Protein AF-A0A140PVM2-F1 (afdb_monomer)

Structure (mmCIF, N/CA/C/O backbone):
data_AF-A0A140PVM2-F1
#
_entry.id   AF-A0A140PVM2-F1
#
loop_
_atom_site.group_PDB
_atom_site.id
_atom_site.type_symbol
_atom_site.label_atom_id
_atom_site.label_alt_id
_atom_site.label_comp_id
_atom_site.label_asym_id
_atom_site.label_entity_id
_atom_site.label_seq_id
_atom_site.pdbx_PDB_ins_code
_atom_site.Cartn_x
_atom_site.Cartn_y
_atom_site.Cartn_z
_atom_site.occupancy
_atom_site.B_iso_or_equiv
_atom_site.auth_seq_id
_atom_site.auth_comp_id
_atom_site.auth_asym_id
_atom_site.auth_atom_id
_atom_site.pdbx_PDB_model_num
ATOM 1 N N . MET A 1 1 ? 27.399 8.349 -6.272 1.00 63.31 1 MET A N 1
ATOM 2 C CA . MET A 1 1 ? 26.412 8.262 -7.373 1.00 63.31 1 MET A CA 1
ATOM 3 C C . MET A 1 1 ? 26.496 6.940 -8.132 1.00 63.31 1 MET A C 1
ATOM 5 O O . MET A 1 1 ? 25.490 6.251 -8.149 1.00 63.31 1 MET A O 1
ATOM 9 N N . ARG A 1 2 ? 27.675 6.513 -8.618 1.00 79.81 2 ARG A N 1
ATOM 10 C CA . ARG A 1 2 ? 27.872 5.263 -9.391 1.00 79.81 2 ARG A CA 1
ATOM 11 C C . ARG A 1 2 ? 27.213 3.993 -8.801 1.00 79.81 2 ARG A C 1
ATOM 13 O O . ARG A 1 2 ? 26.558 3.259 -9.525 1.00 79.81 2 ARG A O 1
ATOM 20 N N . MET A 1 3 ? 27.289 3.792 -7.482 1.00 91.31 3 MET A N 1
ATOM 21 C CA . MET A 1 3 ? 26.720 2.605 -6.817 1.00 91.31 3 MET A CA 1
ATOM 22 C C . MET A 1 3 ? 25.186 2.499 -6.919 1.00 91.31 3 MET A C 1
ATOM 24 O O . MET A 1 3 ? 24.664 1.397 -7.037 1.00 91.31 3 MET A O 1
ATOM 28 N N . LYS A 1 4 ? 24.447 3.622 -6.887 1.00 89.31 4 LYS A N 1
ATOM 29 C CA . LYS A 1 4 ? 22.975 3.600 -7.000 1.00 89.31 4 LYS A CA 1
ATOM 30 C C . LYS A 1 4 ? 22.557 3.147 -8.401 1.00 89.31 4 LYS A C 1
ATOM 32 O O . LYS A 1 4 ? 21.682 2.303 -8.533 1.00 89.31 4 LYS A O 1
ATOM 37 N N . GLU A 1 5 ? 23.205 3.686 -9.430 1.00 91.44 5 GLU A N 1
ATOM 38 C CA . GLU A 1 5 ? 22.940 3.342 -10.832 1.00 91.44 5 GLU A CA 1
ATOM 39 C C . GLU A 1 5 ? 23.279 1.877 -11.131 1.00 91.44 5 GLU A C 1
ATOM 41 O O . GLU A 1 5 ? 22.499 1.179 -11.773 1.00 91.44 5 GLU A O 1
ATOM 46 N N . GLU A 1 6 ? 24.419 1.389 -10.634 1.00 93.50 6 GLU A N 1
ATOM 47 C CA . GLU A 1 6 ? 24.801 -0.024 -10.751 1.00 93.50 6 GLU A CA 1
ATOM 48 C C . GLU A 1 6 ? 23.788 -0.938 -10.054 1.00 93.50 6 GLU A C 1
ATOM 50 O O . GLU A 1 6 ? 23.370 -1.946 -10.623 1.00 93.50 6 GLU A O 1
ATOM 55 N N . PHE A 1 7 ? 23.332 -0.558 -8.859 1.00 92.19 7 PHE A N 1
ATOM 56 C CA . PHE A 1 7 ? 22.319 -1.309 -8.126 1.00 92.19 7 PHE A CA 1
ATOM 57 C C . PHE A 1 7 ? 20.985 -1.370 -8.880 1.00 92.19 7 PHE A C 1
ATOM 59 O O . PHE A 1 7 ? 20.375 -2.434 -8.970 1.00 92.19 7 PHE A O 1
ATOM 66 N N . LEU A 1 8 ? 20.549 -0.258 -9.476 1.00 92.38 8 LEU A N 1
ATOM 67 C CA . LEU A 1 8 ? 19.325 -0.221 -10.277 1.00 92.38 8 LEU A CA 1
ATOM 68 C C . LEU A 1 8 ? 19.425 -1.102 -11.518 1.00 92.38 8 LEU A C 1
ATOM 70 O O . LEU A 1 8 ? 18.510 -1.879 -11.765 1.00 92.38 8 LEU A O 1
ATOM 74 N N . LYS A 1 9 ? 20.561 -1.081 -12.224 1.00 91.50 9 LYS A N 1
ATOM 75 C CA . LYS A 1 9 ? 20.811 -1.997 -13.349 1.00 91.50 9 LYS A CA 1
ATOM 76 C C . LYS A 1 9 ? 20.754 -3.463 -12.921 1.00 91.50 9 LYS A C 1
ATOM 78 O O . LYS A 1 9 ? 20.208 -4.296 -13.640 1.00 91.50 9 LYS A O 1
ATOM 83 N N . MET A 1 10 ? 21.291 -3.799 -11.744 1.00 92.38 10 MET A N 1
ATOM 84 C CA . MET A 1 10 ? 21.185 -5.160 -11.206 1.00 92.38 10 MET A CA 1
ATOM 85 C C . MET A 1 10 ? 19.734 -5.551 -10.910 1.00 92.38 10 MET A C 1
ATOM 87 O O . MET A 1 10 ? 19.339 -6.682 -11.196 1.00 92.38 10 MET A O 1
ATOM 91 N N . LEU A 1 11 ? 18.936 -4.634 -10.358 1.00 90.81 11 LEU A N 1
ATOM 92 C CA . LEU A 1 11 ? 17.517 -4.874 -10.101 1.00 90.81 11 LEU A CA 1
ATOM 93 C C . LEU A 1 11 ? 16.705 -5.004 -11.393 1.00 90.81 11 LEU A C 1
ATOM 95 O O . LEU A 1 11 ? 15.849 -5.880 -11.470 1.00 90.81 11 LEU A O 1
ATOM 99 N N . GLU A 1 12 ? 16.985 -4.191 -12.412 1.00 90.00 12 GLU A N 1
ATOM 100 C CA . GLU A 1 12 ? 16.391 -4.335 -13.746 1.00 90.00 12 GLU A CA 1
ATOM 101 C C . GLU A 1 12 ? 16.702 -5.715 -14.335 1.00 90.00 12 GLU A C 1
ATOM 103 O O . GLU A 1 12 ? 15.783 -6.430 -14.731 1.00 90.00 12 GLU A O 1
ATOM 108 N N . GLY A 1 13 ? 17.965 -6.150 -14.280 1.00 90.50 13 GLY A N 1
ATOM 109 C CA . GLY A 1 13 ? 18.355 -7.482 -14.746 1.00 90.50 13 GLY A CA 1
ATOM 110 C C . GLY A 1 13 ? 17.702 -8.627 -13.958 1.00 90.50 13 GLY A C 1
ATOM 111 O O . GLY A 1 13 ? 17.383 -9.672 -14.527 1.00 90.50 13 GLY A O 1
ATOM 112 N N . LEU A 1 14 ? 17.466 -8.457 -12.652 1.00 88.50 14 LEU A N 1
ATOM 113 C CA . LEU A 1 14 ? 16.717 -9.431 -11.848 1.00 88.50 14 LEU A CA 1
ATOM 114 C C . LEU A 1 14 ? 15.243 -9.484 -12.267 1.00 88.50 14 LEU A C 1
ATOM 116 O O . LEU A 1 14 ? 14.683 -10.563 -12.442 1.00 88.50 14 LEU A O 1
ATOM 120 N N . ASN A 1 15 ? 14.633 -8.320 -12.445 1.00 85.94 15 ASN A N 1
ATOM 121 C CA . ASN A 1 15 ? 13.243 -8.161 -12.843 1.00 85.94 15 ASN A CA 1
ATOM 122 C C . ASN A 1 15 ? 12.966 -8.800 -14.214 1.00 85.94 15 ASN A C 1
ATOM 124 O O . ASN A 1 15 ? 11.992 -9.544 -14.359 1.00 85.94 15 ASN A O 1
ATOM 128 N N . GLU A 1 16 ? 13.869 -8.611 -15.181 1.00 84.31 16 GLU A N 1
ATOM 129 C CA . GLU A 1 16 ? 13.813 -9.260 -16.497 1.00 84.31 16 GLU A CA 1
ATOM 130 C C . GLU A 1 16 ? 13.868 -10.789 -16.395 1.00 84.31 16 GLU A C 1
ATOM 132 O O . GLU A 1 16 ? 13.062 -11.469 -17.027 1.00 84.31 16 GLU A O 1
ATOM 137 N N . LYS A 1 17 ? 14.738 -11.342 -15.535 1.00 87.12 17 LYS A N 1
ATOM 138 C CA . LYS A 1 17 ? 14.785 -12.794 -15.271 1.00 87.12 17 LYS A CA 1
ATOM 139 C C . LYS A 1 17 ? 13.492 -13.346 -14.672 1.00 87.12 17 LYS A C 1
ATOM 141 O O . LYS A 1 17 ? 13.237 -14.539 -14.787 1.00 87.12 17 LYS A O 1
ATOM 146 N N . THR A 1 18 ? 12.707 -12.501 -14.010 1.00 82.12 18 THR A N 1
ATOM 147 C CA . THR A 1 18 ? 11.402 -12.865 -13.436 1.00 82.12 18 THR A CA 1
ATOM 148 C C . THR A 1 18 ? 10.217 -12.505 -14.334 1.00 82.12 18 THR A C 1
ATOM 150 O O . THR A 1 18 ? 9.086 -12.539 -13.859 1.00 82.12 18 THR A O 1
ATOM 153 N N . GLU A 1 19 ? 10.463 -12.134 -15.598 1.00 81.06 19 GLU A N 1
ATOM 154 C CA . GLU A 1 19 ? 9.437 -11.723 -16.576 1.00 81.06 19 GLU A CA 1
ATOM 155 C C . GLU A 1 19 ? 8.602 -10.507 -16.123 1.00 81.06 19 GLU A C 1
ATOM 157 O O . GLU A 1 19 ? 7.461 -10.307 -16.535 1.00 81.06 19 GLU A O 1
ATOM 162 N N . ARG A 1 20 ? 9.177 -9.651 -15.271 1.00 77.00 20 ARG A N 1
ATOM 163 C CA . ARG A 1 20 ? 8.506 -8.486 -14.680 1.00 77.00 20 ARG A CA 1
ATOM 164 C C . ARG A 1 20 ? 9.208 -7.209 -15.107 1.00 77.00 20 ARG A C 1
ATOM 166 O O . ARG A 1 20 ? 10.132 -6.763 -14.444 1.00 77.00 20 ARG A O 1
ATOM 173 N N . LYS A 1 21 ? 8.776 -6.570 -16.194 1.00 81.56 21 LYS A N 1
ATOM 174 C CA . LYS A 1 21 ? 9.356 -5.281 -16.603 1.00 81.56 21 LYS A CA 1
ATOM 175 C C . LYS A 1 21 ? 8.687 -4.113 -15.876 1.00 81.56 21 LYS A C 1
ATOM 177 O O . LYS A 1 21 ? 7.662 -3.610 -16.316 1.00 81.56 21 LYS A O 1
ATOM 182 N N . ILE A 1 22 ? 9.297 -3.650 -14.789 1.00 83.81 22 ILE A N 1
ATOM 183 C CA . ILE A 1 22 ? 8.784 -2.516 -14.010 1.00 83.81 22 ILE A CA 1
ATOM 184 C C . ILE A 1 22 ? 9.184 -1.200 -14.684 1.00 83.81 22 ILE A C 1
ATOM 186 O O . ILE A 1 22 ? 10.352 -0.808 -14.669 1.00 83.81 22 ILE A O 1
ATOM 190 N N . LYS A 1 23 ? 8.211 -0.491 -15.261 1.00 80.31 23 LYS A N 1
ATOM 191 C CA . LYS A 1 23 ? 8.410 0.895 -15.708 1.00 80.31 23 LYS A CA 1
ATOM 192 C C . LYS A 1 23 ? 8.599 1.788 -14.477 1.00 80.31 23 LYS A C 1
ATOM 194 O O . LYS A 1 23 ? 7.878 1.628 -13.499 1.00 80.31 23 LYS A O 1
ATOM 199 N N . LYS A 1 24 ? 9.549 2.731 -14.533 1.00 88.44 24 LYS A N 1
ATOM 200 C CA . LYS A 1 24 ? 9.883 3.636 -13.412 1.00 88.44 24 LYS A CA 1
ATOM 201 C C . LYS A 1 24 ? 10.225 2.876 -12.115 1.00 88.44 24 LYS A C 1
ATOM 203 O O . LYS A 1 24 ? 9.663 3.126 -11.052 1.00 88.44 24 LYS A O 1
ATOM 208 N N . LEU A 1 25 ? 11.164 1.932 -12.210 1.00 90.06 25 LEU A N 1
ATOM 209 C CA . LEU A 1 25 ? 11.584 1.074 -11.096 1.00 90.06 25 LEU A CA 1
ATOM 210 C C . LEU A 1 25 ? 11.949 1.856 -9.824 1.00 90.06 25 LEU A C 1
ATOM 212 O O . LEU A 1 25 ? 11.562 1.454 -8.730 1.00 90.06 25 LEU A O 1
ATOM 216 N N . GLU A 1 26 ? 12.665 2.972 -9.959 1.00 92.94 26 GLU A N 1
ATOM 217 C CA . GLU A 1 26 ? 13.020 3.829 -8.822 1.00 92.94 26 GLU A CA 1
ATOM 218 C C . GLU A 1 26 ? 11.791 4.344 -8.068 1.00 92.94 26 GLU A C 1
ATOM 220 O O . GLU A 1 26 ? 11.717 4.198 -6.847 1.00 92.94 26 GLU A O 1
ATOM 225 N N . ASP A 1 27 ? 10.814 4.887 -8.796 1.00 94.50 27 ASP A N 1
ATOM 226 C CA . ASP A 1 27 ? 9.569 5.412 -8.230 1.00 94.50 27 ASP A CA 1
ATOM 227 C C . ASP A 1 27 ? 8.776 4.302 -7.540 1.00 94.50 27 ASP A C 1
ATOM 229 O O . ASP A 1 27 ? 8.212 4.504 -6.464 1.00 94.50 27 ASP A O 1
ATOM 233 N N . PHE A 1 28 ? 8.784 3.097 -8.115 1.00 93.69 28 PHE A N 1
ATOM 234 C CA . PHE A 1 28 ? 8.136 1.940 -7.513 1.00 93.69 28 PHE A CA 1
ATOM 235 C C . PHE A 1 28 ? 8.815 1.481 -6.219 1.00 93.69 28 PHE A C 1
ATOM 237 O O . PHE A 1 28 ? 8.138 1.225 -5.222 1.00 93.69 28 PHE A O 1
ATOM 244 N N . ILE A 1 29 ? 10.149 1.432 -6.187 1.00 93.75 29 ILE A N 1
ATOM 245 C C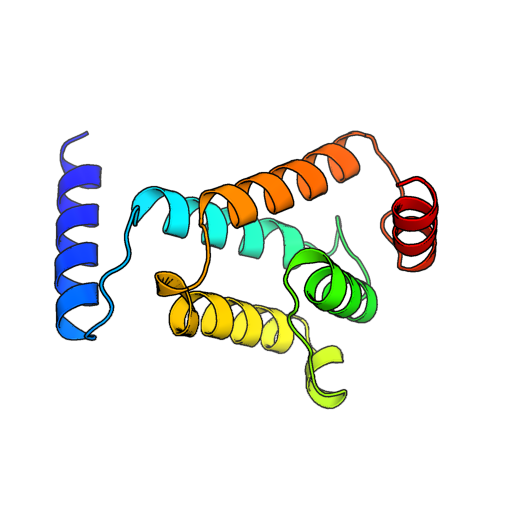A . ILE A 1 29 ? 10.909 1.134 -4.963 1.00 93.75 29 ILE A CA 1
ATOM 246 C C . ILE A 1 29 ? 10.621 2.193 -3.895 1.00 93.75 29 ILE A C 1
ATOM 248 O O . ILE A 1 29 ? 10.394 1.856 -2.730 1.00 93.75 29 ILE A O 1
ATOM 252 N N . PHE A 1 30 ? 10.596 3.467 -4.290 1.00 95.81 30 PHE A N 1
ATOM 253 C CA . PHE A 1 30 ? 10.289 4.573 -3.393 1.00 95.81 30 PHE A CA 1
ATOM 254 C C . PHE A 1 30 ? 8.865 4.472 -2.827 1.00 95.81 30 PHE A C 1
ATOM 256 O O . PHE A 1 30 ? 8.672 4.590 -1.610 1.00 95.81 30 PHE A O 1
ATOM 263 N N . PHE A 1 31 ? 7.880 4.169 -3.676 1.00 97.06 31 PHE A N 1
ATOM 264 C CA . PHE A 1 31 ? 6.504 3.896 -3.269 1.00 97.06 31 PHE A CA 1
ATOM 265 C C . PHE A 1 31 ? 6.436 2.749 -2.256 1.00 97.06 31 PHE A C 1
ATOM 267 O O . PHE A 1 31 ? 5.912 2.943 -1.160 1.00 97.06 31 PHE A O 1
ATOM 274 N N . LEU A 1 32 ? 7.005 1.579 -2.572 1.00 96.69 32 LEU A N 1
ATOM 275 C CA . LEU A 1 32 ? 6.963 0.407 -1.692 1.00 96.69 32 LEU A CA 1
ATOM 276 C C . LEU A 1 32 ? 7.632 0.674 -0.342 1.00 96.69 32 LEU A C 1
ATOM 278 O O . LEU A 1 32 ? 7.094 0.294 0.700 1.00 96.69 32 LEU A O 1
ATOM 282 N N . GLY A 1 33 ? 8.780 1.355 -0.345 1.00 97.00 33 GLY A N 1
ATOM 283 C CA . GLY A 1 33 ? 9.476 1.739 0.881 1.00 97.00 33 GLY A CA 1
ATOM 284 C C . GLY A 1 33 ? 8.631 2.671 1.751 1.00 97.00 33 GLY A C 1
ATOM 285 O O . GLY A 1 33 ? 8.531 2.476 2.965 1.00 97.00 33 GLY A O 1
ATOM 286 N N . THR A 1 34 ? 7.967 3.648 1.137 1.00 97.12 34 THR A N 1
ATOM 287 C CA . THR A 1 34 ? 7.083 4.592 1.835 1.00 97.12 34 THR A CA 1
ATOM 288 C C . THR A 1 34 ? 5.828 3.893 2.364 1.00 97.12 34 THR A C 1
ATOM 290 O O . THR A 1 34 ? 5.483 4.043 3.538 1.00 97.12 34 THR A O 1
ATOM 293 N N . PHE A 1 35 ? 5.186 3.069 1.535 1.00 97.81 35 PHE A N 1
ATOM 294 C CA . PHE A 1 35 ? 4.019 2.257 1.876 1.00 97.81 35 PHE A CA 1
ATOM 295 C C . PHE A 1 35 ? 4.290 1.354 3.086 1.00 97.81 35 PHE A C 1
ATOM 297 O O . PHE A 1 35 ? 3.569 1.406 4.087 1.00 97.81 35 PHE A O 1
ATOM 304 N N . GLN A 1 36 ? 5.369 0.565 3.024 1.00 96.75 36 GLN A N 1
ATOM 305 C CA . GLN A 1 36 ? 5.788 -0.349 4.086 1.00 96.75 36 GLN A CA 1
ATOM 306 C C . GLN A 1 36 ? 6.017 0.414 5.396 1.00 96.75 36 GLN A C 1
ATOM 308 O O . GLN A 1 36 ? 5.510 0.009 6.443 1.00 96.75 36 GLN A O 1
ATOM 313 N N . ASN A 1 37 ? 6.750 1.531 5.354 1.00 95.44 37 ASN A N 1
ATOM 314 C CA . ASN A 1 37 ? 7.041 2.333 6.543 1.00 95.44 37 ASN A CA 1
ATOM 315 C C . ASN A 1 37 ? 5.777 2.938 7.166 1.00 95.44 37 ASN A C 1
ATOM 317 O O . ASN A 1 37 ? 5.614 2.890 8.385 1.00 95.44 37 ASN A O 1
ATOM 321 N N . TYR A 1 38 ? 4.865 3.466 6.348 1.00 95.06 38 TYR A N 1
ATOM 322 C CA . TYR A 1 38 ? 3.636 4.088 6.832 1.00 95.06 38 TYR A CA 1
ATOM 323 C C . TYR A 1 38 ? 2.701 3.068 7.494 1.00 95.06 38 TYR A C 1
ATOM 325 O O . TYR A 1 38 ? 2.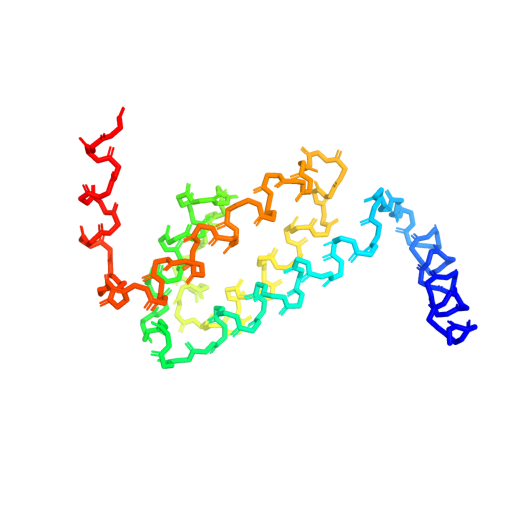364 3.197 8.673 1.00 95.06 38 TYR A O 1
ATOM 333 N N . PHE A 1 39 ? 2.329 2.006 6.773 1.00 95.81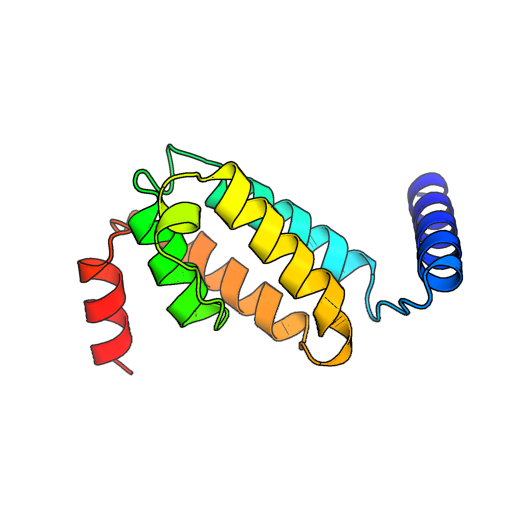 39 PHE A N 1
ATOM 334 C CA . PHE A 1 39 ? 1.325 1.054 7.253 1.00 95.81 39 PHE A CA 1
ATOM 335 C C . PHE A 1 39 ? 1.862 0.072 8.304 1.00 95.81 39 PHE A C 1
ATOM 337 O O . PHE A 1 39 ? 1.092 -0.444 9.120 1.00 95.81 39 PHE A O 1
ATOM 344 N N . SER A 1 40 ? 3.175 -0.176 8.360 1.00 95.31 40 SER A N 1
ATOM 345 C CA . SER A 1 40 ? 3.759 -0.970 9.452 1.00 95.31 40 SER A CA 1
ATOM 346 C C . SER A 1 40 ? 3.759 -0.220 10.788 1.00 95.31 40 SER A C 1
ATOM 348 O O . SER A 1 40 ? 3.641 -0.850 11.845 1.00 95.31 40 SER A O 1
ATOM 350 N N . ASN A 1 41 ? 3.793 1.115 10.771 1.00 92.81 41 ASN A N 1
ATOM 351 C CA . ASN A 1 41 ? 3.965 1.927 11.967 1.00 92.81 41 ASN A CA 1
ATOM 352 C C . ASN A 1 41 ? 2.693 1.997 12.836 1.00 92.81 41 ASN A C 1
ATOM 354 O O . ASN A 1 41 ? 1.710 2.672 12.526 1.00 92.81 41 ASN A O 1
ATOM 358 N N . LYS A 1 42 ? 2.733 1.331 13.997 1.00 90.62 42 LYS A N 1
ATOM 359 C CA . LYS A 1 42 ? 1.631 1.303 14.980 1.00 90.62 42 LYS A CA 1
ATOM 360 C C . LYS A 1 42 ? 1.328 2.654 15.631 1.00 90.62 42 LYS A C 1
ATOM 362 O O . LYS A 1 42 ? 0.252 2.805 16.205 1.00 90.62 42 LYS A O 1
ATOM 367 N N . LYS A 1 43 ? 2.258 3.614 15.573 1.00 88.69 43 LYS A N 1
ATOM 368 C CA . LYS A 1 43 ? 2.028 4.976 16.074 1.00 88.69 43 LYS A CA 1
ATOM 369 C C . LYS A 1 43 ? 1.158 5.795 15.121 1.00 88.69 43 LYS A C 1
ATOM 371 O O . LYS A 1 43 ? 0.468 6.688 15.596 1.00 88.69 43 LYS A O 1
ATOM 376 N N . LEU A 1 44 ? 1.179 5.478 13.823 1.00 88.06 44 LEU A N 1
ATOM 377 C CA . LEU A 1 44 ? 0.366 6.160 12.812 1.00 88.06 44 LEU A CA 1
ATOM 378 C C . LEU A 1 44 ? -1.020 5.521 12.728 1.00 88.06 44 LEU A C 1
ATOM 380 O O . LEU A 1 44 ? -2.024 6.191 12.938 1.00 88.06 44 LEU A O 1
ATOM 384 N N . ILE A 1 45 ? -1.069 4.200 12.525 1.00 89.62 45 ILE A N 1
ATOM 385 C CA . ILE A 1 45 ? -2.325 3.448 12.447 1.00 89.62 45 ILE A CA 1
ATOM 386 C C . ILE A 1 45 ? -2.295 2.320 13.473 1.00 89.62 45 ILE A C 1
ATOM 388 O O . ILE A 1 45 ? -1.459 1.412 13.403 1.00 89.62 45 ILE A O 1
ATOM 392 N N . LYS A 1 46 ? -3.217 2.356 14.439 1.00 89.75 46 LYS A N 1
ATOM 393 C CA . LYS A 1 46 ? -3.243 1.399 15.556 1.00 89.75 46 LYS A CA 1
ATOM 394 C C . LYS A 1 46 ? -3.906 0.075 15.186 1.00 89.75 46 LYS A C 1
ATOM 396 O O . LYS A 1 46 ? -3.341 -0.977 15.486 1.00 89.75 46 LYS A O 1
ATOM 401 N N . LYS A 1 47 ? -5.076 0.099 14.538 1.00 91.94 47 LYS A N 1
ATOM 402 C CA . LYS A 1 47 ? -5.861 -1.116 14.269 1.00 91.94 47 LYS A CA 1
ATOM 403 C C . LYS A 1 47 ? -5.575 -1.668 12.877 1.00 91.94 47 LYS A C 1
ATOM 405 O O . LYS A 1 47 ? -5.407 -0.927 11.916 1.00 91.94 47 LYS A O 1
ATOM 410 N N . ASN A 1 48 ? -5.555 -2.992 12.760 1.00 94.50 48 ASN A N 1
ATOM 411 C CA . ASN A 1 48 ? -5.387 -3.657 11.466 1.00 94.50 48 ASN A CA 1
ATOM 412 C C . ASN A 1 48 ? -6.639 -3.520 10.583 1.00 94.50 48 ASN A C 1
ATOM 414 O O . ASN A 1 48 ? -6.516 -3.489 9.363 1.00 94.50 48 ASN A O 1
ATOM 418 N N . SER A 1 49 ? -7.823 -3.388 11.193 1.00 92.12 49 SER A N 1
ATOM 419 C CA . SER A 1 49 ? -9.076 -3.091 10.490 1.00 92.12 49 SER A CA 1
ATOM 420 C C . SER A 1 49 ? -9.007 -1.770 9.727 1.00 92.12 49 SER A C 1
ATOM 422 O O . SER A 1 49 ? -9.456 -1.714 8.590 1.00 92.12 49 SER A O 1
ATOM 424 N N . ASP A 1 50 ? -8.396 -0.741 10.321 1.00 91.06 50 ASP A N 1
ATOM 425 C CA . ASP A 1 50 ? -8.272 0.580 9.698 1.00 91.06 50 ASP A CA 1
ATOM 426 C C . ASP A 1 50 ? -7.312 0.519 8.506 1.00 91.06 50 ASP A C 1
ATOM 428 O O . ASP A 1 50 ? -7.598 1.075 7.454 1.00 91.06 50 ASP A O 1
ATOM 432 N N . ILE A 1 51 ? -6.216 -0.242 8.625 1.00 94.56 51 ILE A N 1
ATOM 433 C CA . ILE A 1 51 ? -5.319 -0.516 7.492 1.00 94.56 51 ILE A CA 1
ATOM 434 C C . ILE A 1 51 ? -6.089 -1.208 6.366 1.00 94.56 51 ILE A C 1
ATOM 436 O O . ILE A 1 51 ? -6.035 -0.760 5.227 1.00 94.56 51 ILE A O 1
ATOM 440 N N . ALA A 1 52 ? -6.811 -2.290 6.670 1.00 95.06 52 ALA A N 1
ATOM 441 C CA . ALA A 1 52 ? -7.572 -3.023 5.662 1.00 95.06 52 ALA A CA 1
ATOM 442 C C . ALA A 1 52 ? -8.621 -2.133 4.977 1.00 95.06 52 ALA A C 1
ATOM 444 O O . ALA A 1 52 ? -8.776 -2.212 3.763 1.00 95.06 52 ALA A O 1
ATOM 445 N N . TYR A 1 53 ? -9.288 -1.264 5.740 1.00 92.00 53 TYR A N 1
ATOM 446 C CA . TYR A 1 53 ? -10.245 -0.296 5.217 1.00 92.00 53 TYR A CA 1
ATOM 447 C C . TYR A 1 53 ? -9.575 0.714 4.269 1.00 92.00 53 TYR A C 1
ATOM 449 O O . TYR A 1 53 ? -10.042 0.893 3.148 1.00 92.00 53 TYR A O 1
ATOM 457 N N . ILE A 1 54 ? -8.453 1.330 4.668 1.00 92.44 54 ILE A N 1
ATOM 458 C CA . ILE A 1 54 ? -7.726 2.293 3.819 1.00 92.44 54 ILE A CA 1
ATOM 459 C C . ILE A 1 54 ? -7.273 1.620 2.523 1.00 92.44 54 ILE A C 1
ATOM 461 O O . ILE A 1 54 ? -7.424 2.185 1.446 1.00 92.44 54 ILE A O 1
ATOM 465 N N . LEU A 1 55 ? -6.738 0.401 2.613 1.00 95.50 55 LEU A N 1
ATOM 466 C CA . LEU A 1 55 ? -6.263 -0.344 1.448 1.00 95.50 55 LEU A CA 1
ATOM 467 C C . LEU A 1 55 ? -7.392 -0.709 0.483 1.00 95.50 55 LEU A C 1
ATOM 469 O O . LEU A 1 55 ? -7.192 -0.661 -0.729 1.00 95.50 55 LEU A O 1
ATOM 473 N N . GLU A 1 56 ? -8.582 -1.017 0.994 1.00 94.25 56 GLU A N 1
ATOM 474 C CA . GLU A 1 56 ? -9.758 -1.228 0.153 1.00 94.25 56 GLU A CA 1
ATOM 475 C C . GLU A 1 56 ? -10.212 0.072 -0.523 1.00 94.25 56 GLU A C 1
ATOM 477 O O . GLU A 1 56 ? -10.560 0.047 -1.700 1.00 94.25 56 GLU A O 1
ATOM 482 N N . LYS A 1 57 ? -10.189 1.207 0.182 1.00 90.38 57 LYS A N 1
ATOM 483 C CA . LYS A 1 57 ? -10.691 2.485 -0.347 1.00 90.38 57 LYS A CA 1
ATOM 484 C C . LYS A 1 57 ? -9.735 3.190 -1.303 1.00 90.38 57 LYS A C 1
ATOM 486 O O . LYS A 1 57 ? -10.170 3.674 -2.338 1.00 90.38 57 LYS A O 1
ATOM 491 N N . GLU A 1 58 ? -8.456 3.254 -0.956 1.00 90.81 58 GLU A N 1
ATOM 492 C CA . GLU A 1 58 ? -7.459 4.058 -1.674 1.00 90.81 58 GLU A CA 1
ATOM 493 C C . GLU A 1 58 ? -6.662 3.235 -2.697 1.00 90.81 58 GLU A C 1
ATOM 495 O O . GLU A 1 58 ? -6.112 3.791 -3.642 1.00 90.81 58 GLU A O 1
ATOM 500 N N . PHE A 1 59 ? -6.601 1.909 -2.529 1.00 93.50 59 PHE A N 1
ATOM 501 C CA . PHE A 1 59 ? -5.826 1.019 -3.406 1.00 93.50 59 PHE A CA 1
ATOM 502 C C . PHE A 1 59 ? -6.659 -0.110 -4.026 1.00 93.50 59 PHE A C 1
ATOM 504 O O . PHE A 1 59 ? -6.116 -0.932 -4.762 1.00 93.50 59 PHE A O 1
ATOM 511 N N . ASN A 1 60 ? -7.965 -0.171 -3.735 1.00 91.88 60 ASN A N 1
ATOM 512 C CA . ASN A 1 60 ? -8.875 -1.229 -4.185 1.00 91.88 60 ASN A CA 1
ATOM 513 C C . ASN A 1 60 ? -8.418 -2.656 -3.803 1.00 91.88 60 ASN A C 1
ATOM 515 O O . ASN A 1 60 ? -8.712 -3.631 -4.495 1.00 91.88 60 ASN A O 1
ATOM 519 N N . ILE A 1 61 ? -7.698 -2.803 -2.684 1.00 95.50 61 ILE A N 1
ATOM 520 C CA . ILE A 1 61 ? -7.204 -4.099 -2.205 1.00 95.50 61 ILE A CA 1
ATOM 521 C C . ILE A 1 61 ? -8.140 -4.643 -1.131 1.00 95.50 61 ILE A C 1
ATOM 523 O O . ILE A 1 61 ? -8.198 -4.131 -0.013 1.00 95.50 61 ILE A O 1
ATOM 527 N N . LYS A 1 62 ? -8.834 -5.738 -1.446 1.00 95.06 62 LYS A N 1
ATOM 528 C CA . LYS A 1 62 ? -9.736 -6.416 -0.507 1.00 95.06 62 LYS A CA 1
ATOM 529 C C . LYS A 1 62 ? -9.078 -7.630 0.127 1.00 95.06 62 LYS A C 1
ATOM 531 O O . LYS A 1 62 ? -8.449 -8.450 -0.539 1.00 95.06 62 LYS A O 1
ATOM 536 N N . PHE A 1 63 ? -9.285 -7.782 1.431 1.00 95.56 63 PHE A N 1
ATOM 537 C CA . PHE A 1 63 ? -8.748 -8.897 2.203 1.00 95.56 63 PHE A CA 1
ATOM 538 C C . PHE A 1 63 ? -9.851 -9.776 2.781 1.00 95.56 63 PHE A C 1
ATOM 540 O O . PHE A 1 63 ? -10.862 -9.282 3.272 1.00 95.56 63 PHE A O 1
ATOM 547 N N . ALA A 1 64 ? -9.605 -11.085 2.810 1.00 94.50 64 ALA A N 1
ATOM 548 C CA . ALA A 1 64 ? -10.399 -12.015 3.606 1.00 94.50 64 ALA A CA 1
ATOM 549 C C . ALA A 1 64 ? -10.220 -11.748 5.113 1.00 94.50 64 ALA A C 1
ATOM 551 O O . ALA A 1 64 ? -9.149 -11.321 5.550 1.00 94.50 64 ALA A O 1
ATOM 552 N N . GLU A 1 65 ? -11.232 -12.066 5.925 1.00 93.44 65 GLU A N 1
ATOM 553 C CA . GLU A 1 65 ? -11.246 -11.750 7.365 1.00 93.44 65 GLU A CA 1
ATOM 554 C C . GLU A 1 65 ? -10.040 -12.288 8.144 1.00 93.44 65 GLU A C 1
ATOM 556 O O . GLU A 1 65 ? -9.490 -11.604 9.007 1.00 93.44 65 GLU A O 1
ATOM 561 N N . TYR A 1 66 ? -9.553 -13.488 7.815 1.00 93.44 66 TYR A N 1
ATOM 562 C CA . TYR A 1 66 ? -8.377 -14.047 8.488 1.00 93.44 66 TYR A CA 1
ATOM 563 C C . TYR A 1 66 ? -7.105 -13.210 8.258 1.00 93.44 66 TYR A C 1
ATOM 565 O O . TYR A 1 66 ? -6.250 -13.143 9.138 1.00 93.44 66 TYR A O 1
ATOM 573 N N . VAL A 1 67 ? -6.983 -12.543 7.103 1.00 94.88 67 VAL A N 1
ATOM 574 C CA . VAL A 1 67 ? -5.837 -11.679 6.776 1.00 94.88 67 VAL A CA 1
ATOM 575 C C . VAL A 1 67 ? -5.892 -10.404 7.607 1.00 94.88 67 VAL A C 1
ATOM 577 O O . VAL A 1 67 ? -4.870 -9.988 8.148 1.00 94.88 67 VAL A O 1
ATOM 580 N N . LYS A 1 68 ? -7.089 -9.825 7.779 1.00 94.69 68 LYS A N 1
ATOM 581 C CA . LYS A 1 68 ? -7.301 -8.567 8.517 1.00 94.69 68 LYS A CA 1
ATOM 582 C C . LYS A 1 68 ? -6.843 -8.640 9.979 1.00 94.69 68 LYS A C 1
ATOM 584 O O . LYS A 1 68 ? -6.575 -7.615 10.600 1.00 94.69 68 LYS A O 1
ATOM 589 N N . LYS A 1 69 ? -6.689 -9.848 10.533 1.00 93.81 69 LYS A N 1
ATOM 590 C CA . LYS A 1 69 ? -6.180 -10.072 11.895 1.00 93.81 69 LYS A CA 1
ATOM 591 C C . LYS A 1 69 ? -4.675 -9.819 12.033 1.00 93.81 69 LYS A C 1
ATOM 593 O O . LYS A 1 69 ? -4.217 -9.543 13.139 1.00 93.81 69 LYS A O 1
ATOM 598 N N . SER A 1 70 ? -3.901 -9.851 10.947 1.00 96.12 70 SER A N 1
ATOM 599 C CA . SER A 1 70 ? -2.435 -9.790 10.992 1.00 96.12 70 SER A CA 1
ATOM 600 C C . SER A 1 70 ? -1.875 -8.712 10.071 1.00 96.12 70 SER A C 1
ATOM 602 O O . SER A 1 70 ? -1.962 -8.806 8.849 1.00 96.12 70 SER A O 1
ATOM 604 N N . ARG A 1 71 ? -1.219 -7.706 10.660 1.00 96.00 71 ARG A N 1
ATOM 605 C CA . ARG A 1 71 ? -0.555 -6.635 9.905 1.00 96.00 71 ARG A CA 1
ATOM 606 C C . ARG A 1 71 ? 0.509 -7.159 8.932 1.00 96.00 71 ARG A C 1
ATOM 608 O O . ARG A 1 71 ? 0.462 -6.742 7.781 1.00 96.00 71 ARG A O 1
ATOM 615 N N . PRO A 1 72 ? 1.407 -8.089 9.314 1.00 97.00 72 PRO A N 1
ATOM 616 C CA . PRO A 1 72 ? 2.324 -8.701 8.354 1.00 97.00 72 PRO A CA 1
ATOM 617 C C . PRO A 1 72 ? 1.621 -9.363 7.163 1.00 97.00 72 PRO A C 1
ATOM 619 O O . PRO A 1 72 ? 2.080 -9.209 6.036 1.00 97.00 72 PRO A O 1
ATOM 622 N N . LEU A 1 73 ? 0.493 -10.056 7.386 1.00 97.44 73 LEU A N 1
ATOM 623 C CA . LEU A 1 73 ? -0.254 -10.679 6.287 1.00 97.44 73 LEU A CA 1
ATOM 624 C C . LEU A 1 73 ? -0.888 -9.637 5.366 1.00 97.44 73 LEU A C 1
ATOM 626 O O . LEU A 1 73 ? -0.834 -9.811 4.152 1.00 97.44 73 LEU A O 1
ATOM 630 N N . ILE A 1 74 ? -1.461 -8.567 5.926 1.00 97.75 74 ILE A N 1
ATOM 631 C CA . ILE A 1 74 ? -2.001 -7.446 5.147 1.00 97.75 74 ILE A CA 1
ATOM 632 C C . ILE A 1 74 ? -0.897 -6.856 4.263 1.00 97.75 74 ILE A C 1
ATOM 634 O O . ILE A 1 74 ? -1.040 -6.838 3.046 1.00 97.75 74 ILE A O 1
ATOM 638 N N . LEU A 1 75 ? 0.231 -6.458 4.861 1.00 97.62 75 LEU A N 1
ATOM 639 C CA . LEU A 1 75 ? 1.338 -5.818 4.144 1.00 97.62 75 LEU A CA 1
ATOM 640 C C . LEU A 1 75 ? 1.944 -6.729 3.077 1.00 97.62 75 LEU A C 1
ATOM 642 O O . LEU A 1 75 ? 2.123 -6.306 1.939 1.00 97.62 75 LEU A O 1
ATOM 646 N N . GLY A 1 76 ? 2.220 -7.991 3.418 1.00 97.00 76 GLY A N 1
ATOM 647 C CA . GLY A 1 76 ? 2.789 -8.949 2.473 1.00 97.00 76 GLY A CA 1
ATOM 648 C C . GLY A 1 76 ? 1.871 -9.193 1.276 1.00 97.00 76 GLY A C 1
ATOM 649 O O . GLY A 1 76 ? 2.339 -9.231 0.138 1.00 97.00 76 GLY A O 1
ATOM 650 N N . LYS A 1 77 ? 0.555 -9.298 1.507 1.00 97.44 77 LYS A N 1
ATOM 651 C CA . LYS A 1 77 ? -0.420 -9.449 0.419 1.00 97.44 77 LYS A CA 1
ATOM 652 C C . LYS A 1 77 ? -0.596 -8.169 -0.401 1.00 97.44 77 LYS A C 1
ATOM 654 O O . LYS A 1 77 ? -0.733 -8.284 -1.614 1.00 97.44 77 LYS A O 1
ATOM 659 N N . SER A 1 78 ? -0.539 -6.983 0.210 1.00 97.75 78 SER A N 1
ATOM 660 C CA . SER A 1 78 ? -0.529 -5.706 -0.521 1.00 97.75 78 SER A CA 1
ATOM 661 C C . SER A 1 78 ? 0.681 -5.578 -1.434 1.00 97.75 78 SER A C 1
ATOM 663 O O . SER A 1 78 ? 0.533 -5.267 -2.607 1.00 97.75 78 SER A O 1
ATOM 665 N N . ILE A 1 79 ? 1.880 -5.851 -0.915 1.00 96.38 79 ILE A N 1
ATOM 666 C CA . ILE A 1 79 ? 3.114 -5.770 -1.701 1.00 96.38 79 ILE A CA 1
ATOM 667 C C . ILE A 1 79 ? 3.052 -6.742 -2.871 1.00 96.38 79 ILE A C 1
ATOM 669 O O . ILE A 1 79 ? 3.329 -6.352 -4.002 1.00 96.38 79 ILE A O 1
ATOM 673 N N . LYS A 1 80 ? 2.628 -7.986 -2.617 1.00 94.81 80 LYS A N 1
ATOM 674 C CA . LYS A 1 80 ? 2.425 -8.966 -3.683 1.00 94.81 80 LYS A CA 1
ATOM 675 C C . LYS A 1 80 ? 1.444 -8.451 -4.740 1.00 94.81 80 LYS A C 1
ATOM 677 O O . LYS A 1 80 ? 1.762 -8.523 -5.918 1.00 94.81 80 LYS A O 1
ATOM 682 N N . TYR A 1 81 ? 0.310 -7.883 -4.328 1.00 95.62 81 TYR A N 1
ATOM 683 C CA . TYR A 1 81 ? -0.653 -7.275 -5.248 1.00 95.62 81 TYR A CA 1
ATOM 684 C C . TYR A 1 81 ? -0.008 -6.189 -6.119 1.00 95.62 81 TYR A C 1
ATOM 686 O O . TYR A 1 81 ? -0.158 -6.230 -7.336 1.00 95.62 81 TYR A O 1
ATOM 694 N N . PHE A 1 82 ? 0.756 -5.261 -5.538 1.00 95.00 82 PHE A N 1
ATOM 695 C CA . PHE A 1 82 ? 1.414 -4.210 -6.318 1.00 95.00 82 PHE A CA 1
ATOM 696 C C . PHE A 1 82 ? 2.430 -4.764 -7.317 1.00 95.00 82 PHE A C 1
ATOM 698 O O . PHE A 1 82 ? 2.478 -4.292 -8.444 1.00 95.00 82 PHE A O 1
ATOM 705 N N . PHE A 1 83 ? 3.213 -5.774 -6.933 1.00 90.56 83 PHE A N 1
ATOM 706 C CA . PHE A 1 83 ? 4.147 -6.429 -7.850 1.00 90.56 83 PHE A CA 1
ATOM 707 C C . PHE A 1 83 ? 3.441 -7.180 -8.979 1.00 90.56 83 PHE A C 1
ATOM 709 O O . PHE A 1 83 ? 3.886 -7.113 -10.121 1.00 90.56 83 PHE A O 1
ATOM 716 N N . ASP A 1 84 ? 2.371 -7.907 -8.661 1.00 90.12 84 ASP A N 1
ATOM 717 C CA . ASP A 1 84 ? 1.660 -8.744 -9.628 1.00 90.12 84 ASP A CA 1
ATOM 718 C C . ASP A 1 84 ? 0.854 -7.898 -10.635 1.00 90.12 84 ASP A C 1
ATOM 720 O O . ASP A 1 84 ? 0.629 -8.353 -11.751 1.00 90.12 84 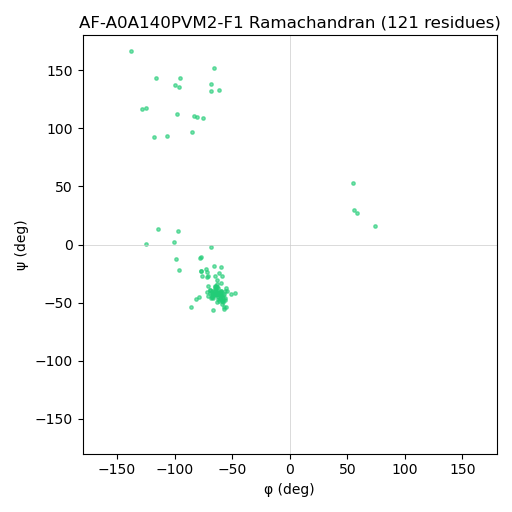ASP A O 1
ATOM 724 N N . ASN A 1 85 ? 0.479 -6.661 -10.278 1.00 90.88 85 ASN A N 1
ATOM 725 C CA . ASN A 1 85 ? -0.334 -5.761 -11.112 1.00 90.88 85 ASN A CA 1
ATOM 726 C C . ASN A 1 85 ? 0.425 -4.500 -11.574 1.00 90.88 85 ASN A C 1
ATOM 728 O O . ASN A 1 85 ? -0.184 -3.550 -12.054 1.00 90.88 85 ASN A O 1
ATOM 732 N N . ILE A 1 86 ? 1.753 -4.449 -11.430 1.00 86.81 86 ILE A N 1
ATOM 733 C CA . ILE A 1 86 ? 2.542 -3.222 -11.661 1.00 86.81 86 ILE A CA 1
ATOM 734 C C . ILE A 1 86 ? 2.415 -2.645 -13.077 1.00 86.81 86 ILE A C 1
ATOM 736 O O . ILE A 1 86 ? 2.587 -1.447 -13.270 1.00 86.81 86 ILE A O 1
ATOM 740 N N . ASN A 1 87 ? 2.120 -3.482 -14.070 1.00 84.56 87 ASN A N 1
ATOM 741 C CA . ASN A 1 87 ? 1.955 -3.036 -15.453 1.00 84.56 87 ASN A CA 1
ATOM 742 C C . ASN A 1 87 ? 0.604 -2.356 -15.711 1.00 84.56 87 ASN A C 1
ATOM 744 O O . ASN A 1 87 ? 0.508 -1.584 -16.662 1.00 84.56 87 ASN A O 1
ATOM 748 N N . ASP A 1 88 ? -0.396 -2.638 -14.874 1.00 87.25 88 ASP A N 1
ATOM 749 C CA . ASP A 1 88 ? -1.758 -2.105 -14.982 1.00 87.25 88 ASP A CA 1
ATOM 750 C C . ASP A 1 88 ? -1.988 -0.918 -14.033 1.00 87.25 88 ASP A C 1
ATOM 752 O O . ASP A 1 88 ? -2.993 -0.215 -14.130 1.00 87.25 88 ASP A O 1
ATOM 756 N N . LEU A 1 89 ? -1.069 -0.702 -13.089 1.00 88.06 89 LEU A N 1
ATOM 757 C CA . LEU A 1 89 ? -1.131 0.370 -12.106 1.00 88.06 89 LEU A CA 1
ATOM 758 C C . LEU A 1 89 ? -0.308 1.579 -12.554 1.00 88.06 89 LEU A C 1
ATOM 760 O O . LEU A 1 89 ? 0.860 1.466 -12.922 1.00 88.06 89 LEU A O 1
ATOM 764 N N . GLU A 1 90 ? -0.883 2.768 -12.398 1.00 91.44 90 GLU A N 1
ATOM 765 C CA . GLU A 1 90 ? -0.169 4.022 -12.614 1.00 91.44 90 GLU A CA 1
ATOM 766 C C . GLU A 1 90 ? 0.624 4.412 -11.360 1.00 91.44 90 GLU A C 1
ATOM 768 O O . GLU A 1 90 ? 0.072 4.795 -10.327 1.00 91.44 90 GLU A O 1
ATOM 773 N N . ILE A 1 91 ? 1.957 4.337 -11.440 1.00 92.62 91 ILE A N 1
ATOM 774 C CA . ILE A 1 91 ? 2.835 4.620 -10.291 1.00 92.62 91 ILE A CA 1
ATOM 775 C C . ILE A 1 91 ? 2.668 6.040 -9.741 1.00 92.62 91 ILE A C 1
ATOM 777 O O . ILE A 1 91 ? 2.774 6.260 -8.535 1.00 92.62 91 ILE A O 1
ATOM 781 N N . ASN A 1 92 ? 2.366 7.005 -10.611 1.00 91.69 92 ASN A N 1
ATOM 782 C CA . ASN A 1 92 ? 2.122 8.381 -10.196 1.00 91.69 92 ASN A CA 1
ATOM 783 C C . ASN A 1 92 ? 0.880 8.473 -9.297 1.00 91.69 92 ASN A C 1
ATOM 785 O O . ASN A 1 92 ? 0.904 9.203 -8.310 1.00 91.69 92 ASN A O 1
ATOM 789 N N . ASP A 1 93 ? -0.165 7.696 -9.585 1.00 93.50 93 ASP A N 1
ATOM 790 C CA . ASP A 1 93 ? -1.381 7.668 -8.771 1.00 93.50 93 ASP A CA 1
ATOM 791 C C . ASP A 1 93 ? -1.104 7.029 -7.412 1.00 93.50 93 ASP A C 1
ATOM 793 O O . ASP A 1 93 ? -1.489 7.575 -6.381 1.00 93.50 93 ASP A O 1
ATOM 797 N N . LEU A 1 94 ? -0.332 5.937 -7.382 1.00 95.19 94 LEU A N 1
ATOM 798 C CA . LEU A 1 94 ? 0.112 5.312 -6.132 1.00 95.19 94 LEU A CA 1
ATOM 799 C C . LEU A 1 94 ? 0.908 6.288 -5.247 1.00 95.19 94 LEU A C 1
ATOM 801 O O . LEU A 1 94 ? 0.687 6.357 -4.034 1.00 95.19 94 LEU A O 1
ATOM 805 N N . LEU A 1 95 ? 1.820 7.061 -5.843 1.00 95.31 95 LEU A N 1
ATOM 806 C CA . LEU A 1 95 ? 2.596 8.082 -5.138 1.00 95.31 95 LEU A CA 1
ATOM 807 C C . LEU A 1 95 ? 1.719 9.243 -4.654 1.00 95.31 95 LEU A C 1
ATOM 809 O O . LEU A 1 95 ? 1.869 9.667 -3.507 1.00 95.31 95 LEU A O 1
ATOM 813 N N . ASN A 1 96 ? 0.782 9.718 -5.477 1.00 93.94 96 ASN A N 1
ATOM 814 C CA . ASN A 1 96 ? -0.176 10.760 -5.101 1.00 93.94 96 ASN A CA 1
ATOM 815 C C . ASN A 1 96 ? -1.046 10.319 -3.918 1.00 93.94 96 ASN A C 1
ATOM 817 O O . ASN A 1 96 ? -1.218 11.069 -2.953 1.00 93.94 96 ASN A O 1
ATOM 821 N N . THR A 1 97 ? -1.530 9.078 -3.944 1.00 93.62 97 THR A N 1
ATOM 822 C CA . THR A 1 97 ? -2.276 8.481 -2.835 1.00 93.62 97 THR A CA 1
ATOM 823 C C . THR A 1 97 ? -1.427 8.436 -1.567 1.00 93.62 97 THR A C 1
ATOM 825 O O . THR A 1 97 ? -1.872 8.883 -0.509 1.00 93.62 97 THR A O 1
ATOM 828 N N . MET A 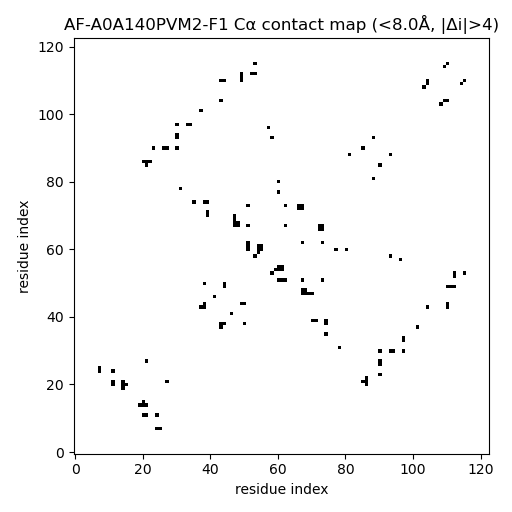1 98 ? -0.173 7.983 -1.647 1.00 95.31 98 MET A N 1
ATOM 82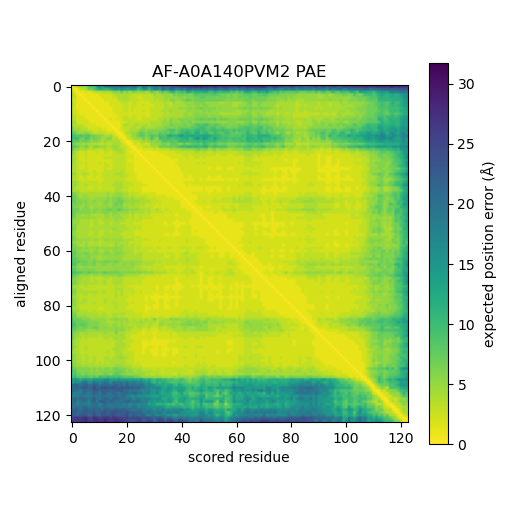9 C CA . MET A 1 98 ? 0.721 7.988 -0.482 1.00 95.31 98 MET A CA 1
ATOM 830 C C . MET A 1 98 ? 0.997 9.398 0.046 1.00 95.31 98 MET A C 1
ATOM 832 O O . MET A 1 98 ? 0.976 9.606 1.260 1.00 95.31 98 MET A O 1
ATOM 836 N N . TYR A 1 99 ? 1.211 10.377 -0.833 1.00 93.12 99 TYR A N 1
ATOM 837 C CA . TYR A 1 99 ? 1.400 11.776 -0.450 1.00 93.12 99 TYR A CA 1
ATOM 838 C C . TYR A 1 99 ? 0.188 12.332 0.311 1.00 93.12 99 TYR A C 1
ATOM 840 O O . TYR A 1 99 ? 0.351 12.973 1.354 1.00 93.12 99 TYR A O 1
ATOM 848 N N . LYS A 1 100 ? -1.026 12.032 -0.163 1.00 89.94 100 LYS A N 1
ATOM 849 C CA . LYS A 1 100 ? -2.281 12.393 0.505 1.00 89.94 100 LYS A CA 1
ATOM 850 C C . LYS A 1 100 ? -2.355 11.788 1.913 1.00 89.94 100 LYS A C 1
ATOM 852 O O . LYS A 1 100 ? -2.605 12.511 2.876 1.00 89.94 100 LYS A O 1
ATOM 857 N N . LEU A 1 101 ? -2.069 10.490 2.057 1.00 89.94 101 LEU A N 1
ATOM 858 C CA . LEU A 1 101 ? -2.067 9.804 3.359 1.00 89.94 101 LEU A CA 1
ATOM 859 C C . LEU A 1 101 ? -1.050 10.406 4.343 1.00 89.94 101 LEU A C 1
ATOM 861 O O . LEU A 1 101 ? -1.355 10.595 5.524 1.00 89.94 101 LEU A O 1
ATOM 865 N N . LEU A 1 102 ? 0.155 10.718 3.863 1.00 91.06 102 LEU A N 1
ATOM 866 C CA . LEU A 1 102 ? 1.211 11.322 4.676 1.00 91.06 102 LEU A CA 1
ATOM 867 C C . LEU A 1 102 ? 0.847 12.738 5.124 1.00 91.06 102 LEU A C 1
ATOM 869 O O . LEU A 1 102 ? 0.985 13.054 6.305 1.00 91.06 102 LEU A O 1
ATOM 873 N N . SER A 1 103 ? 0.348 13.565 4.205 1.00 88.56 103 SER A N 1
ATOM 874 C CA . SER A 1 103 ? -0.057 14.943 4.497 1.00 88.56 103 SER A CA 1
ATOM 875 C C . SER A 1 103 ? -1.113 14.989 5.604 1.00 88.56 103 SER A C 1
ATOM 877 O O . SER A 1 103 ? -0.970 15.752 6.558 1.00 88.56 103 SER A O 1
ATOM 879 N N . TYR A 1 104 ? -2.105 14.090 5.578 1.00 81.00 104 TYR A N 1
ATOM 880 C CA . TYR A 1 104 ? -3.108 14.026 6.648 1.00 81.00 104 TYR A CA 1
ATOM 881 C 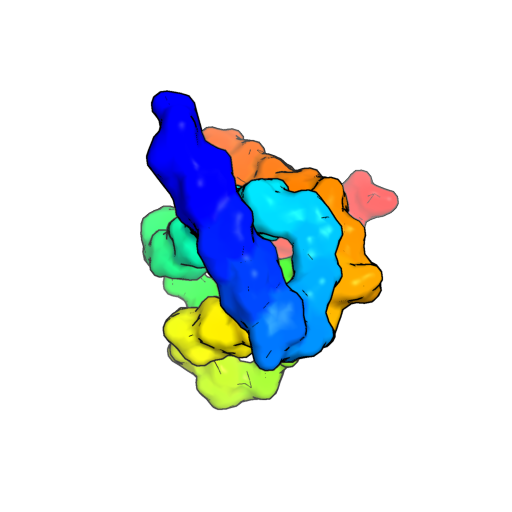C . TYR A 1 104 ? -2.549 13.641 8.006 1.00 81.00 104 TYR A C 1
ATOM 883 O O . TYR A 1 104 ? -2.974 14.184 9.028 1.00 81.00 104 TYR A O 1
ATOM 891 N N . GLN A 1 105 ? -1.598 12.714 8.021 1.00 83.38 105 GLN A N 1
ATOM 892 C CA . GLN A 1 105 ? -0.957 12.307 9.259 1.00 83.38 105 GLN A CA 1
ATOM 893 C C . GLN A 1 105 ? -0.148 13.460 9.874 1.00 83.38 105 GLN A C 1
ATOM 895 O O . GLN A 1 105 ? -0.128 13.603 11.096 1.00 83.38 105 GLN A O 1
ATOM 900 N N . ILE A 1 106 ? 0.490 14.289 9.041 1.00 86.00 106 ILE A N 1
ATOM 901 C CA . ILE A 1 106 ? 1.241 15.477 9.476 1.00 86.00 106 ILE A CA 1
ATOM 902 C C . ILE A 1 106 ? 0.298 16.560 10.017 1.00 86.00 106 ILE A C 1
ATOM 904 O O . ILE A 1 106 ? 0.596 17.168 11.041 1.00 86.00 106 ILE A O 1
ATOM 908 N N . GLU A 1 107 ? -0.867 16.753 9.396 1.00 84.62 107 GLU A N 1
ATOM 909 C CA . GLU A 1 107 ? -1.905 17.695 9.851 1.00 84.62 107 GLU A CA 1
ATOM 910 C C . GLU A 1 107 ? -2.589 17.286 11.173 1.00 84.62 107 GLU A C 1
ATOM 912 O O . GLU A 1 107 ? -3.450 18.007 11.676 1.00 84.62 107 GLU A O 1
ATOM 917 N N . GLY A 1 108 ? -2.237 16.133 11.755 1.00 70.44 108 GLY A N 1
ATOM 918 C CA . GLY A 1 108 ? -2.734 15.698 13.063 1.00 70.44 108 GLY A CA 1
ATOM 919 C C . GLY A 1 108 ? -4.184 15.208 13.064 1.00 70.44 108 GLY A C 1
ATOM 920 O O . GLY A 1 108 ? -4.793 15.083 14.130 1.00 70.44 108 GLY A O 1
ATOM 921 N N . LYS A 1 109 ? -4.754 14.908 11.893 1.00 69.00 109 LYS A N 1
ATOM 922 C CA . LYS A 1 109 ? -6.099 14.328 11.790 1.00 69.00 109 LYS A CA 1
ATOM 923 C C . LYS A 1 109 ? -6.081 12.903 12.350 1.00 69.00 109 LYS A C 1
ATOM 925 O O . LYS A 1 109 ? -5.193 12.116 12.028 1.00 69.00 109 LYS A O 1
ATOM 930 N N . LYS A 1 110 ? -7.049 12.563 13.213 1.00 63.81 110 LYS A N 1
ATOM 931 C CA . LYS A 1 110 ? -7.216 11.177 13.678 1.00 63.81 110 LYS A CA 1
ATOM 932 C C . LYS A 1 110 ? -7.519 10.294 12.474 1.00 63.81 110 LYS A C 1
ATOM 934 O O . LYS A 1 110 ? -8.349 10.640 11.649 1.00 63.81 110 LYS A O 1
ATOM 939 N N . ILE A 1 111 ? -6.825 9.169 12.375 1.00 63.47 111 ILE A N 1
ATOM 940 C CA . ILE A 1 111 ? -6.972 8.236 11.265 1.00 63.47 111 ILE A CA 1
ATOM 941 C C . ILE A 1 111 ? -7.720 7.005 11.774 1.00 63.47 111 ILE A C 1
ATOM 943 O O . ILE A 1 111 ? -7.120 6.085 12.329 1.00 63.47 111 ILE A O 1
ATOM 947 N N . ASP A 1 112 ? -9.040 7.015 11.614 1.00 65.88 112 ASP A N 1
ATOM 948 C CA . ASP A 1 112 ? -9.933 5.877 11.838 1.00 65.88 112 ASP A CA 1
ATOM 949 C C . ASP A 1 112 ? -10.983 5.794 10.720 1.00 65.88 112 ASP A C 1
ATOM 951 O O . ASP A 1 112 ? -11.110 6.704 9.899 1.00 65.88 112 ASP A O 1
ATOM 955 N N . SER A 1 113 ? -11.689 4.664 10.644 1.00 62.34 113 SER A N 1
ATOM 956 C CA . SER A 1 113 ? -12.705 4.402 9.611 1.00 62.34 113 SER A CA 1
ATOM 957 C C . SER A 1 113 ? -13.783 5.488 9.535 1.00 62.34 113 SER A C 1
ATOM 959 O O . SER A 1 113 ? -14.134 5.900 8.434 1.00 62.34 113 SER A O 1
ATOM 961 N N . GLU A 1 114 ? -14.242 6.015 10.673 1.00 63.56 114 GLU A N 1
ATOM 962 C CA . GLU A 1 114 ? -15.215 7.116 10.716 1.00 63.56 114 GLU A CA 1
ATOM 963 C C . GLU A 1 114 ? -14.646 8.407 10.113 1.00 63.56 114 GLU A C 1
ATOM 965 O O . GLU A 1 114 ? -15.317 9.088 9.331 1.00 63.56 114 GLU A O 1
ATOM 970 N N . THR A 1 115 ? -13.386 8.728 10.420 1.00 66.75 115 THR A N 1
ATOM 971 C CA . THR A 1 115 ? -12.709 9.897 9.852 1.00 66.75 115 THR A CA 1
ATOM 972 C C . THR A 1 115 ? -12.538 9.750 8.342 1.00 66.75 115 THR A C 1
ATOM 974 O O . THR A 1 115 ? -12.791 10.707 7.604 1.00 66.75 115 THR A O 1
ATOM 977 N N . TRP A 1 116 ? -12.204 8.553 7.857 1.00 65.19 116 TRP A N 1
ATOM 978 C CA . TRP A 1 116 ? -12.134 8.283 6.422 1.00 65.19 116 TRP A CA 1
ATOM 979 C C . TRP A 1 116 ? -13.497 8.349 5.726 1.00 65.19 116 TRP A C 1
ATOM 981 O O . TRP A 1 116 ? -13.602 8.962 4.671 1.00 65.19 116 TRP A O 1
ATOM 991 N N . ASP A 1 117 ? -14.565 7.803 6.308 1.00 63.53 117 ASP A N 1
ATOM 992 C CA . ASP A 1 117 ? -15.908 7.904 5.719 1.00 63.53 117 ASP A CA 1
ATOM 993 C C . ASP A 1 117 ? -16.392 9.366 5.647 1.00 63.53 117 ASP A C 1
ATOM 995 O O . ASP A 1 117 ? -17.030 9.773 4.673 1.00 63.53 117 ASP A O 1
ATOM 999 N N . SER A 1 118 ? -16.056 10.191 6.649 1.00 58.38 118 SER A N 1
ATOM 1000 C CA . SER A 1 118 ? -16.369 11.630 6.646 1.00 58.38 118 SER A CA 1
ATOM 1001 C C . SER A 1 118 ? -15.639 12.400 5.540 1.00 58.38 118 SER A C 1
ATOM 1003 O O . SER A 1 118 ? -16.137 13.416 5.049 1.00 58.38 118 SER A O 1
ATOM 1005 N N . PHE A 1 119 ? -14.478 11.895 5.125 1.00 58.94 119 PHE A N 1
ATOM 1006 C CA . PHE A 1 119 ? -13.642 12.490 4.097 1.00 58.94 119 PHE A CA 1
ATOM 1007 C C . PHE A 1 119 ? -14.265 12.344 2.702 1.00 58.94 119 PHE A C 1
ATOM 1009 O O . PHE A 1 119 ? -14.338 13.320 1.958 1.00 58.94 119 PHE A O 1
ATOM 1016 N N . TYR A 1 120 ? -14.791 11.162 2.368 1.00 53.19 120 TYR A N 1
ATOM 1017 C CA . TYR A 1 120 ? -15.390 10.906 1.050 1.00 53.19 120 TYR A CA 1
ATOM 1018 C C . TYR A 1 120 ? -16.797 11.477 0.873 1.00 53.19 120 TYR A C 1
ATOM 1020 O O . TYR A 1 120 ? -17.289 11.516 -0.244 1.00 53.19 120 TYR A O 1
ATOM 1028 N N . LYS A 1 121 ? -17.455 11.941 1.942 1.00 49.06 121 LYS A N 1
ATOM 1029 C CA . LYS A 1 121 ? -18.737 12.659 1.826 1.00 49.06 121 LYS A CA 1
ATOM 1030 C C . LYS A 1 121 ? -18.587 14.112 1.358 1.00 49.06 121 LYS A C 1
ATOM 1032 O O . LYS A 1 121 ? -19.596 14.760 1.103 1.00 49.06 121 LYS A O 1
ATOM 1037 N N . LYS A 1 122 ? -17.362 14.648 1.320 1.00 43.00 122 LYS A N 1
ATOM 1038 C CA . LYS A 1 122 ? -17.072 16.045 0.948 1.00 43.00 122 LYS A CA 1
ATOM 1039 C C . LYS A 1 122 ? -16.573 16.228 -0.493 1.00 43.00 122 LYS A C 1
ATOM 1041 O O . LYS A 1 122 ? -16.274 17.361 -0.861 1.00 43.00 122 LYS A O 1
ATOM 1046 N N . PHE A 1 123 ? -16.498 15.154 -1.273 1.00 37.97 123 PHE A N 1
ATOM 1047 C CA . PHE A 1 123 ? -16.188 15.156 -2.705 1.00 37.97 123 PHE A CA 1
ATOM 1048 C C . PHE A 1 123 ? -17.352 14.531 -3.474 1.00 37.97 123 PHE A C 1
ATOM 1050 O O . PHE A 1 123 ? -17.516 14.899 -4.655 1.00 37.97 123 PHE A O 1
#

Solvent-accessible surface area (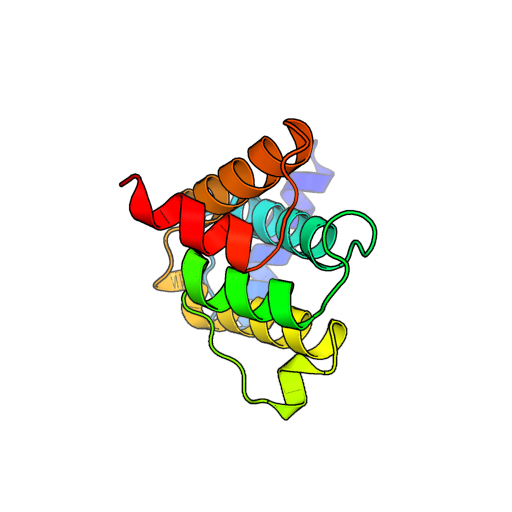backbone atoms only — not comparable to full-atom values): 7232 Å² total; per-residue (Å²): 114,70,67,59,57,54,50,48,54,52,49,51,56,50,28,54,77,68,76,45,81,66,78,62,51,68,61,51,52,51,44,52,55,50,50,52,56,52,75,67,32,57,89,74,43,74,53,42,61,44,52,48,50,48,35,34,72,80,68,69,43,84,75,59,73,80,38,44,76,33,61,69,52,45,52,54,52,50,53,50,50,51,67,78,41,50,88,81,49,60,66,66,57,57,45,50,52,50,50,54,57,51,52,42,56,72,73,65,56,74,78,43,63,69,52,51,57,60,54,66,74,75,113

pLDDT: mean 87.34, std 12.23, range [37.97, 97.81]

Secondary structure (DSSP, 8-state):
-HHHHHHHHHHHHHHHHTT---TTHHHHHHHHHHHHHHHH-TTT---HHHHHHHHHHHH-----HHHHT-HHHHHHHHHHHHHHTTTTS-HHHHHHHHHHHHHHHHTT---SHHHHHHHHTT-

Organism: NCBI:txid457405

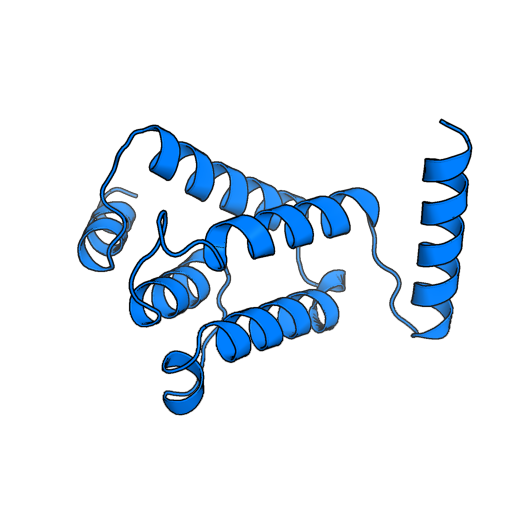Mean predicted aligned error: 5.54 Å

Radius of gyration: 15.89 Å; Cα contacts (8 Å, |Δi|>4): 81; chains: 1; bounding box: 47×32×33 Å

Foldseek 3Di:
DVVVVVVVVVVCVVCVVVVQRADPVVLVVVLLVLVCVQLVDCVQPPALQLVQLLCCVQVVDHDDPVQSRDSVSSSVVVVVVCRVCNVVDDSVSSVVSSVVSVVCSVVVDDRGPVSVVVVVVVD

Sequence (123 aa):
MRMKEEFLKMLEGLNEKTERKIKKLEDFIFFLGTFQNYFSNKKLIKKNSDIAYILEKEFNIKFAEYVKKSRPLILGKSIKYFFDNINDLEINDLLNTMYKLLSYQIEGKKIDSETWDSFYKKF